Protein AF-G5RVD6-F1 (afdb_monomer)

InterPro domains:
  IPR002938 FAD-binding domain [PF01494] (7-71)
  IPR036188 FAD/NAD(P)-binding domain superfamily [G3DSA:3.50.50.60] (1-79)
  IPR036188 FAD/NAD(P)-binding domain superfamily [SSF51905] (7-72)
  IPR050641 Rifampicin monooxygenase-like [PTHR43004] (6-71)

pLDDT: mean 85.7, std 14.13, range [38.81, 98.0]

Foldseek 3Di:
DDDDDDFPEEQEAPDPVSVLVVLVCVVVVGGYDYDYPDPDDDPDDDDPDDDPVNLVSCVVSVCNVVCVVVDDDDPPPDDDD

Radius of gyration: 16.96 Å; Cα contacts (8 Å, |Δi|>4): 51; chains: 1; bounding box: 44×34×49 Å

Mean predicted aligned error: 7.44 Å

Sequence (81 aa):
MTRYTTTDVLICGAGVTGLTLAIELARHGVSFRLIEKRTTPFIGSRGKGIQPRTQEIFEDLGILNKVVAAGGRALSPITNL

Structure (mmCIF, N/CA/C/O backbone):
data_AF-G5RVD6-F1
#
_entry.id   AF-G5RVD6-F1
#
loop_
_atom_site.group_PDB
_atom_site.id
_atom_site.type_symbol
_atom_site.label_atom_id
_atom_site.label_alt_id
_atom_site.label_comp_id
_atom_site.label_asym_id
_atom_site.label_entity_id
_atom_site.label_seq_id
_atom_site.pdbx_PDB_ins_code
_atom_site.Cartn_x
_atom_site.Cartn_y
_atom_site.Cartn_z
_atom_site.occupancy
_atom_site.B_iso_or_equiv
_atom_site.auth_seq_id
_atom_site.auth_comp_id
_atom_site.auth_asym_id
_atom_site.auth_atom_id
_atom_site.pdbx_PDB_model_num
ATOM 1 N N . MET A 1 1 ? -19.514 19.949 8.861 1.00 52.44 1 MET A N 1
ATOM 2 C CA . MET A 1 1 ? -20.053 18.658 9.341 1.00 52.44 1 MET A CA 1
ATOM 3 C C . MET A 1 1 ? -18.871 17.707 9.495 1.00 52.44 1 MET A C 1
ATOM 5 O O . MET A 1 1 ? -18.293 17.321 8.488 1.00 52.44 1 MET A O 1
ATOM 9 N N . THR A 1 2 ? -18.427 17.430 10.721 1.00 75.94 2 THR A N 1
ATOM 10 C CA . THR A 1 2 ? -17.202 16.648 10.984 1.00 75.94 2 THR A CA 1
ATOM 11 C C . THR A 1 2 ? -17.585 15.193 11.235 1.00 75.94 2 THR A C 1
ATOM 13 O O . THR A 1 2 ? -18.416 14.928 12.100 1.00 75.94 2 THR A O 1
ATOM 16 N N . ARG A 1 3 ? -17.030 14.248 10.468 1.00 81.06 3 ARG A N 1
ATOM 17 C CA . ARG A 1 3 ? -17.201 12.807 10.710 1.00 81.06 3 ARG A CA 1
ATOM 18 C C . ARG A 1 3 ? -15.940 12.253 11.357 1.00 81.06 3 ARG A C 1
ATOM 20 O O . ARG A 1 3 ? -14.851 12.436 10.824 1.00 81.06 3 ARG A O 1
ATOM 27 N N . TYR A 1 4 ? -16.118 11.547 12.465 1.00 81.94 4 TYR A N 1
ATOM 28 C CA . TYR A 1 4 ? -15.062 10.788 13.121 1.00 81.94 4 TYR A CA 1
ATOM 29 C C . TYR A 1 4 ? -15.185 9.325 12.706 1.00 81.94 4 TYR A C 1
ATOM 31 O O . TYR A 1 4 ? -16.281 8.768 12.687 1.00 81.94 4 TYR A O 1
ATOM 39 N N . THR A 1 5 ? -14.065 8.715 12.339 1.00 84.00 5 THR A N 1
ATOM 40 C CA . THR A 1 5 ? -13.983 7.285 12.036 1.00 84.00 5 THR A CA 1
ATOM 41 C C . THR A 1 5 ? -12.806 6.706 12.794 1.00 84.00 5 THR A C 1
ATOM 43 O O . THR A 1 5 ? -11.686 7.180 12.611 1.00 84.00 5 THR A O 1
ATOM 46 N N . THR A 1 6 ? -13.071 5.697 13.618 1.00 90.38 6 THR A N 1
ATOM 47 C CA . THR A 1 6 ? -12.055 4.966 14.382 1.00 90.38 6 THR A CA 1
ATOM 48 C C . THR A 1 6 ? -11.451 3.866 13.514 1.00 90.38 6 THR A C 1
ATOM 50 O O . THR A 1 6 ? -12.173 3.178 12.794 1.00 90.38 6 THR A O 1
ATOM 53 N N . THR A 1 7 ? -10.131 3.720 13.560 1.00 93.94 7 THR A N 1
ATOM 54 C CA . THR A 1 7 ? -9.373 2.660 12.887 1.00 93.94 7 THR A CA 1
ATOM 55 C C . THR A 1 7 ? -8.124 2.373 13.710 1.00 93.94 7 THR A C 1
ATOM 57 O O . THR A 1 7 ? -7.647 3.276 14.399 1.00 93.94 7 THR A O 1
ATOM 60 N N . ASP A 1 8 ? -7.574 1.166 13.607 1.00 95.69 8 ASP A N 1
ATOM 61 C CA . ASP A 1 8 ? -6.341 0.817 14.320 1.00 95.69 8 ASP A CA 1
ATOM 62 C C . ASP A 1 8 ? -5.109 1.412 13.623 1.00 95.69 8 ASP A C 1
ATOM 64 O O . ASP A 1 8 ? -4.166 1.855 14.276 1.00 95.69 8 ASP A O 1
ATOM 68 N N . VAL A 1 9 ? -5.132 1.471 12.283 1.00 97.69 9 VAL A N 1
ATOM 69 C CA . VAL A 1 9 ? -4.010 1.961 11.467 1.00 97.69 9 VAL A CA 1
ATOM 70 C C . VAL A 1 9 ? -4.457 2.999 10.432 1.00 97.69 9 VAL A C 1
ATOM 72 O O . VAL A 1 9 ? -5.395 2.778 9.667 1.00 97.69 9 VAL A O 1
ATOM 75 N N . LEU A 1 10 ? -3.735 4.121 10.343 1.00 97.19 10 LEU A N 1
ATOM 76 C CA . LEU A 1 10 ? -3.853 5.095 9.252 1.00 97.19 10 LEU A CA 1
ATOM 77 C C . LEU A 1 10 ? -2.615 5.025 8.346 1.00 97.19 10 LEU A C 1
ATOM 79 O O . LEU A 1 10 ? -1.502 5.306 8.782 1.00 97.19 10 LEU A O 1
ATOM 83 N N . ILE A 1 11 ? -2.819 4.692 7.072 1.00 98.00 11 ILE A N 1
ATOM 84 C CA . ILE A 1 11 ? -1.785 4.645 6.036 1.00 98.00 11 ILE A CA 1
ATOM 85 C C . ILE A 1 11 ? -1.857 5.925 5.200 1.00 98.00 11 ILE A C 1
ATOM 87 O O . ILE A 1 11 ? -2.856 6.189 4.527 1.00 98.00 11 ILE A O 1
ATOM 91 N N . CYS A 1 12 ? -0.774 6.699 5.203 1.00 97.31 12 CYS A N 1
ATOM 92 C CA . CYS A 1 12 ? -0.651 7.934 4.434 1.00 97.31 12 CYS A CA 1
ATOM 93 C C . CYS A 1 12 ? 0.179 7.705 3.161 1.00 97.31 12 CYS A C 1
ATOM 95 O O . CYS A 1 12 ? 1.408 7.710 3.211 1.00 97.31 12 CYS A O 1
ATOM 97 N N . GLY A 1 13 ? -0.495 7.544 2.021 1.00 95.81 13 GLY A N 1
ATOM 98 C CA . GLY A 1 13 ? 0.099 7.410 0.689 1.00 95.81 13 GLY A CA 1
ATOM 99 C C . GLY A 1 13 ? -0.249 6.087 0.002 1.00 95.81 13 GLY A C 1
ATOM 100 O O . GLY A 1 13 ? 0.073 5.013 0.505 1.00 95.81 13 GLY A O 1
ATOM 101 N N . ALA A 1 14 ? -0.830 6.157 -1.198 1.00 94.56 14 ALA A N 1
ATOM 102 C CA . ALA A 1 14 ? -1.177 5.004 -2.041 1.00 94.56 14 ALA A CA 1
ATOM 103 C C . ALA A 1 14 ? -0.048 4.628 -3.019 1.00 94.56 14 ALA A C 1
ATOM 105 O O . ALA A 1 14 ? -0.288 4.270 -4.173 1.00 94.56 14 ALA A O 1
ATOM 106 N N . GLY A 1 15 ? 1.204 4.748 -2.575 1.00 91.69 15 GLY A N 1
ATOM 107 C CA . GLY A 1 15 ? 2.360 4.235 -3.309 1.00 91.69 15 GLY A CA 1
ATOM 108 C C . GLY A 1 15 ? 2.531 2.726 -3.127 1.00 91.69 15 GLY A C 1
ATOM 109 O O . GLY A 1 15 ? 1.769 2.089 -2.403 1.00 91.69 15 GLY A O 1
ATOM 110 N N . VAL A 1 16 ? 3.586 2.164 -3.725 1.00 89.94 16 VAL A N 1
ATOM 111 C CA . VAL A 1 16 ? 3.903 0.726 -3.609 1.00 89.94 16 VAL A CA 1
ATOM 112 C C . VAL A 1 16 ? 3.969 0.269 -2.151 1.00 89.94 16 VAL A C 1
ATOM 114 O O . VAL A 1 16 ? 3.313 -0.696 -1.790 1.00 89.94 16 VAL A O 1
ATOM 117 N N . THR A 1 17 ? 4.650 1.017 -1.280 1.00 92.38 17 THR A N 1
ATOM 118 C CA . THR A 1 17 ? 4.773 0.673 0.143 1.00 92.38 17 THR A CA 1
ATOM 119 C C . THR A 1 17 ? 3.426 0.680 0.866 1.00 92.38 17 THR A C 1
ATOM 121 O O . THR A 1 17 ? 3.118 -0.254 1.600 1.00 92.38 17 THR A O 1
ATOM 124 N N . GLY A 1 18 ? 2.607 1.716 0.651 1.00 95.94 18 GLY A N 1
ATOM 125 C CA . GLY A 1 18 ? 1.321 1.856 1.336 1.00 95.94 18 GLY A CA 1
ATOM 126 C C . GLY A 1 18 ? 0.289 0.832 0.873 1.00 95.94 18 GLY A C 1
ATOM 127 O O . GLY A 1 18 ? -0.433 0.280 1.698 1.00 95.94 18 GLY A O 1
ATOM 128 N N . LEU A 1 19 ? 0.259 0.522 -0.427 1.00 93.56 19 LEU A N 1
ATOM 129 C CA . LEU A 1 19 ? -0.613 -0.518 -0.971 1.00 93.56 19 LEU A CA 1
ATOM 130 C C . LEU A 1 19 ? -0.182 -1.916 -0.522 1.00 93.56 19 LEU A C 1
ATOM 132 O O . LEU A 1 19 ? -1.041 -2.714 -0.161 1.00 93.56 19 LEU A O 1
ATOM 136 N N . THR A 1 20 ? 1.122 -2.203 -0.477 1.00 93.50 20 THR A N 1
ATOM 137 C CA . THR A 1 20 ? 1.624 -3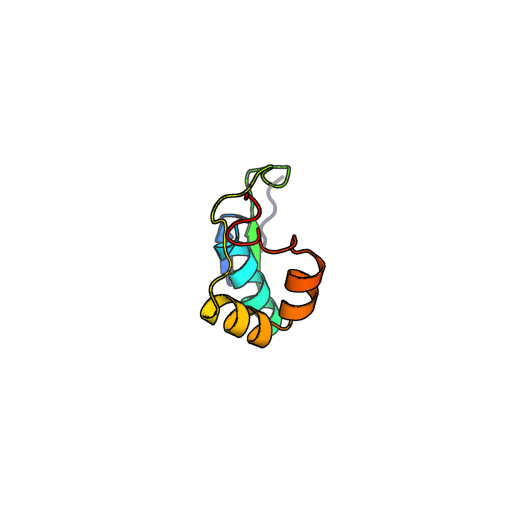.472 0.069 1.00 93.50 20 THR A CA 1
ATOM 138 C C . THR A 1 20 ? 1.221 -3.640 1.534 1.00 93.50 20 THR A C 1
ATOM 140 O O . THR A 1 20 ? 0.682 -4.682 1.896 1.00 93.50 20 THR 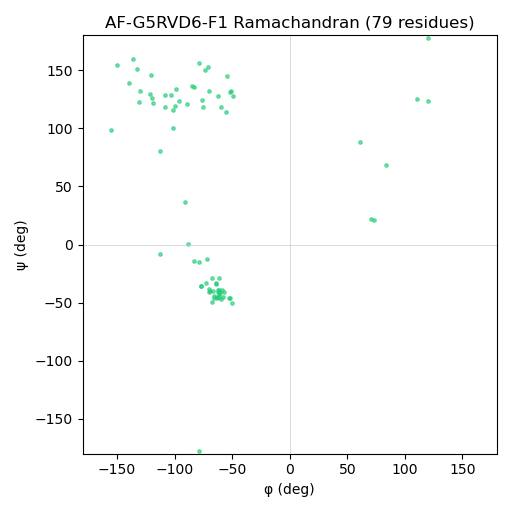A O 1
ATOM 143 N N . LEU A 1 21 ? 1.397 -2.604 2.363 1.00 95.94 21 LEU A N 1
ATOM 144 C CA . LEU A 1 21 ? 0.963 -2.639 3.763 1.00 95.94 21 LEU A CA 1
ATOM 145 C C . LEU A 1 21 ? -0.556 -2.830 3.888 1.00 95.94 21 LEU A C 1
ATOM 147 O O . LEU A 1 21 ? -1.007 -3.622 4.708 1.00 95.94 21 LEU A O 1
ATOM 151 N N . ALA A 1 22 ? -1.348 -2.136 3.070 1.00 96.56 22 ALA A N 1
ATOM 152 C CA . ALA A 1 22 ? -2.801 -2.277 3.069 1.00 96.56 22 ALA A CA 1
ATOM 153 C C . ALA A 1 22 ? -3.247 -3.710 2.732 1.00 96.56 22 ALA A C 1
ATOM 155 O O . ALA A 1 22 ? -4.149 -4.237 3.379 1.00 96.56 22 ALA A O 1
ATOM 156 N N . ILE A 1 23 ? -2.607 -4.352 1.747 1.00 94.12 23 ILE A N 1
ATOM 157 C CA . ILE A 1 23 ? -2.879 -5.755 1.399 1.00 94.12 23 ILE A CA 1
ATOM 158 C C . ILE A 1 23 ? -2.558 -6.664 2.586 1.00 94.12 23 ILE A C 1
ATOM 160 O O . ILE A 1 23 ? -3.366 -7.526 2.923 1.00 94.12 23 ILE A O 1
ATOM 164 N N . GLU A 1 24 ? -1.418 -6.456 3.242 1.00 94.38 24 GLU A N 1
ATOM 165 C CA . GLU A 1 24 ? -1.005 -7.294 4.366 1.00 94.38 24 GLU A CA 1
ATOM 166 C C . GLU A 1 24 ? -1.944 -7.153 5.572 1.00 94.38 24 GLU A C 1
ATOM 168 O O . GLU A 1 24 ? -2.435 -8.146 6.107 1.00 94.38 24 GLU A O 1
ATOM 173 N N . LEU A 1 25 ? -2.305 -5.922 5.945 1.00 95.94 25 LEU A N 1
ATOM 174 C CA . LEU A 1 25 ? -3.2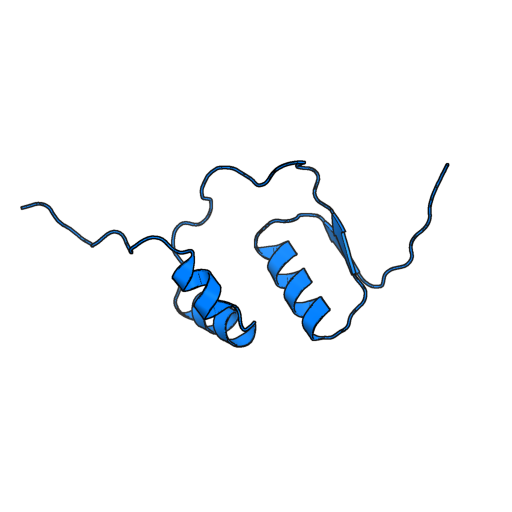74 -5.681 7.017 1.00 95.94 25 LEU A CA 1
ATOM 175 C C . LEU A 1 25 ? -4.650 -6.276 6.691 1.00 95.94 25 LEU A C 1
ATOM 177 O O . LEU A 1 25 ? -5.282 -6.859 7.571 1.00 95.94 25 LEU A O 1
ATOM 181 N N . ALA A 1 26 ? -5.094 -6.190 5.432 1.00 94.69 26 ALA A N 1
ATOM 182 C CA . ALA A 1 26 ? -6.350 -6.797 4.995 1.00 94.69 26 ALA A CA 1
ATOM 183 C C . ALA A 1 26 ? -6.331 -8.327 5.138 1.00 94.69 26 ALA A C 1
ATOM 185 O O . ALA A 1 26 ? -7.314 -8.910 5.594 1.00 94.69 26 ALA A O 1
ATOM 186 N N . ARG A 1 27 ? -5.212 -8.978 4.794 1.00 92.81 27 ARG A N 1
ATOM 187 C CA . ARG A 1 27 ? -5.028 -10.434 4.936 1.00 92.81 27 ARG A CA 1
ATOM 188 C C . ARG A 1 27 ? -5.065 -10.888 6.394 1.00 92.81 27 ARG A C 1
ATOM 190 O O . ARG A 1 27 ? -5.581 -11.964 6.678 1.00 92.81 27 ARG A O 1
ATOM 197 N N . HIS A 1 28 ? -4.568 -10.057 7.307 1.00 94.50 28 HIS A N 1
ATOM 198 C CA . HIS A 1 28 ? -4.594 -10.314 8.747 1.00 94.50 28 HIS A CA 1
ATOM 199 C C . HIS A 1 28 ? -5.869 -9.822 9.455 1.00 94.50 28 HIS A C 1
ATOM 201 O O . HIS A 1 28 ? -5.989 -9.987 10.666 1.00 94.50 28 HIS A O 1
ATOM 207 N N . GLY A 1 29 ? -6.829 -9.234 8.730 1.00 95.44 29 GLY A N 1
ATOM 208 C CA . GLY A 1 29 ? -8.093 -8.754 9.298 1.00 95.44 29 GLY A CA 1
ATOM 209 C C . GLY A 1 29 ? -7.963 -7.518 10.196 1.00 95.44 29 GLY A C 1
ATOM 210 O O . GLY A 1 29 ? -8.834 -7.277 11.029 1.00 95.44 29 GLY A O 1
ATOM 211 N N . VAL A 1 30 ? -6.892 -6.733 10.048 1.00 96.88 30 VAL A N 1
ATOM 212 C CA . VAL A 1 30 ? -6.657 -5.516 10.840 1.00 96.88 30 VAL A CA 1
ATOM 213 C C . VAL A 1 30 ? -7.412 -4.333 10.230 1.00 96.88 30 VAL A C 1
ATOM 215 O O . VAL A 1 30 ? -7.376 -4.128 9.017 1.00 96.88 30 VAL A O 1
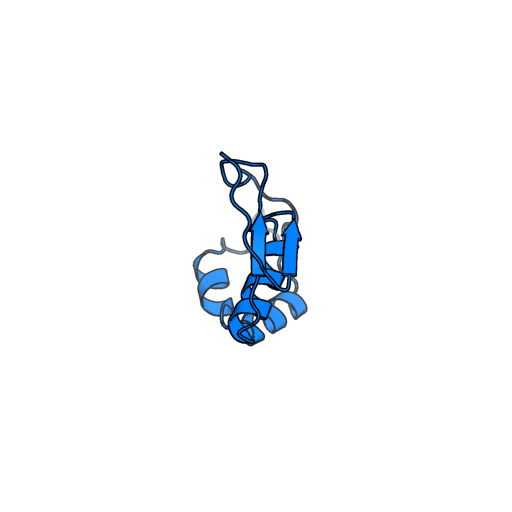ATOM 218 N N . SER A 1 31 ? -8.078 -3.522 11.060 1.00 96.94 31 SER A N 1
ATOM 219 C CA . SER A 1 31 ? -8.826 -2.348 10.597 1.00 96.94 31 SER A CA 1
ATOM 220 C C . SER A 1 31 ? -7.889 -1.198 10.227 1.00 96.94 31 SER A C 1
ATOM 222 O O . SER A 1 31 ? -7.178 -0.649 11.076 1.00 96.94 31 SER A O 1
ATOM 224 N N . PHE A 1 32 ? -7.914 -0.777 8.961 1.00 97.38 32 PHE A N 1
ATOM 225 C CA . PHE A 1 32 ? -7.096 0.338 8.494 1.00 97.38 32 PHE A CA 1
ATOM 226 C C . PHE A 1 32 ? -7.849 1.315 7.590 1.00 97.38 32 PHE A C 1
ATOM 228 O O . PHE A 1 32 ? -8.851 1.002 6.942 1.00 97.38 32 PHE A O 1
ATOM 235 N N . ARG A 1 33 ? -7.297 2.525 7.496 1.00 96.81 33 ARG A N 1
ATOM 236 C CA . ARG A 1 33 ? -7.671 3.537 6.506 1.00 96.81 33 ARG A CA 1
ATOM 237 C C . ARG A 1 33 ? -6.454 3.914 5.683 1.00 96.81 33 ARG A C 1
ATOM 239 O O . ARG A 1 33 ? -5.425 4.262 6.242 1.00 96.81 33 ARG A O 1
ATOM 246 N N . LEU A 1 34 ? -6.588 3.888 4.361 1.00 96.56 34 LEU A N 1
ATOM 247 C CA . LEU A 1 34 ? -5.565 4.363 3.432 1.00 96.56 34 LEU A CA 1
ATOM 248 C C . LEU A 1 34 ? -6.026 5.670 2.787 1.00 96.56 34 LEU A C 1
ATOM 250 O O . LEU A 1 34 ? -7.146 5.756 2.281 1.00 96.56 34 LEU A O 1
ATOM 254 N N . ILE A 1 35 ? -5.170 6.688 2.834 1.00 96.31 35 ILE A N 1
ATOM 255 C CA . ILE A 1 35 ? -5.421 7.999 2.233 1.00 96.31 35 ILE A CA 1
ATOM 256 C C . ILE A 1 35 ? -4.347 8.323 1.199 1.00 96.31 35 ILE A C 1
ATOM 258 O O . ILE A 1 35 ? -3.177 7.989 1.370 1.00 96.31 35 ILE A O 1
ATOM 262 N N . GLU A 1 36 ? -4.739 9.015 0.137 1.00 96.06 36 GLU A N 1
ATOM 263 C CA . GLU A 1 36 ? -3.837 9.521 -0.892 1.00 96.06 36 GLU A CA 1
ATOM 264 C C . GLU A 1 36 ? -4.280 10.923 -1.292 1.00 96.06 36 GLU A C 1
ATOM 266 O O . GLU A 1 36 ? -5.472 11.210 -1.395 1.00 96.06 36 GLU A O 1
ATOM 271 N N . LYS A 1 37 ? -3.306 11.812 -1.489 1.00 95.69 37 LYS A N 1
ATOM 272 C CA . LYS A 1 37 ? -3.556 13.197 -1.886 1.00 95.69 37 LYS A CA 1
ATOM 273 C C . LYS A 1 37 ? -3.894 13.295 -3.373 1.00 95.69 37 LYS A C 1
ATOM 275 O O . LYS A 1 37 ? -4.669 14.160 -3.773 1.00 95.69 37 LYS A O 1
ATOM 280 N N . ARG A 1 38 ? -3.267 12.462 -4.206 1.00 92.81 38 ARG A N 1
ATOM 281 C CA . ARG A 1 38 ? -3.530 12.409 -5.644 1.00 92.81 38 ARG A CA 1
ATOM 282 C C . ARG A 1 38 ? -4.913 11.821 -5.898 1.00 92.81 38 ARG A C 1
ATOM 284 O O . ARG A 1 38 ? -5.257 10.758 -5.401 1.00 92.81 38 ARG A O 1
ATOM 291 N N . THR A 1 39 ? -5.676 12.495 -6.744 1.00 93.31 39 THR A N 1
ATOM 292 C CA . THR A 1 39 ? -6.994 12.027 -7.193 1.00 93.31 39 THR A CA 1
ATOM 293 C C . T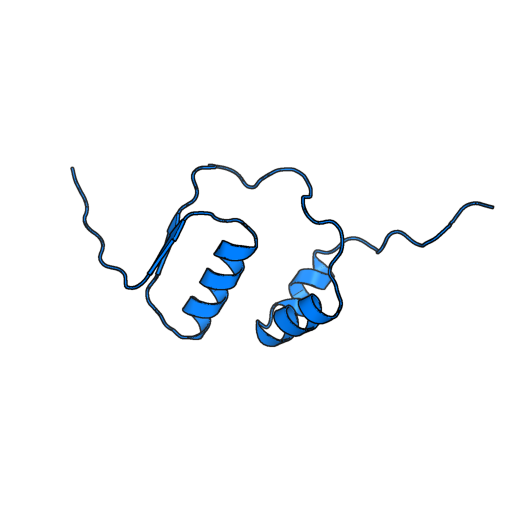HR A 1 39 ? -6.900 10.966 -8.286 1.00 93.31 39 THR A C 1
ATOM 295 O O . THR A 1 39 ? -7.881 10.291 -8.577 1.00 93.31 39 THR A O 1
ATOM 298 N N . THR A 1 40 ? -5.725 10.820 -8.900 1.00 91.19 40 THR A N 1
ATOM 299 C CA . THR A 1 40 ? -5.455 9.869 -9.977 1.00 91.19 40 THR A CA 1
ATOM 300 C C . THR A 1 40 ? -4.153 9.112 -9.712 1.00 91.19 40 THR A C 1
ATOM 302 O O . THR A 1 40 ? -3.240 9.656 -9.074 1.00 91.19 40 THR A O 1
ATOM 305 N N . PRO A 1 41 ? -4.032 7.863 -10.199 1.00 85.38 41 PRO A N 1
ATOM 306 C CA . PRO A 1 41 ? -2.771 7.138 -10.156 1.00 85.38 41 PRO A CA 1
ATOM 307 C C . PRO A 1 41 ? -1.645 7.936 -10.820 1.00 85.38 41 PRO A C 1
ATOM 309 O O . PRO A 1 41 ? -1.852 8.642 -11.807 1.00 85.38 41 PRO A O 1
ATOM 312 N N . PHE A 1 42 ? -0.430 7.817 -10.287 1.00 84.00 42 PHE A N 1
ATOM 313 C CA . PHE A 1 42 ? 0.737 8.418 -10.924 1.00 84.00 42 PHE A CA 1
ATOM 314 C C . PHE A 1 42 ? 0.965 7.802 -12.312 1.00 84.00 42 PHE A C 1
ATOM 316 O O . PHE A 1 42 ? 1.074 6.585 -12.442 1.00 84.00 42 PHE A O 1
ATOM 323 N N . ILE A 1 43 ? 1.078 8.655 -13.331 1.00 81.62 43 ILE A N 1
ATOM 324 C CA . ILE A 1 43 ? 1.389 8.246 -14.702 1.00 81.62 43 ILE A CA 1
ATOM 325 C C . ILE A 1 43 ? 2.912 8.227 -14.871 1.00 81.62 43 ILE A C 1
ATOM 327 O O . ILE A 1 43 ? 3.582 9.242 -14.677 1.00 81.62 43 ILE A O 1
ATOM 331 N N . GLY A 1 44 ? 3.453 7.065 -15.230 1.00 78.00 44 GLY A N 1
ATOM 332 C CA . GLY A 1 44 ? 4.888 6.823 -15.382 1.00 78.00 44 GLY A CA 1
ATOM 333 C C . GLY A 1 44 ? 5.392 5.717 -14.455 1.00 78.00 44 GLY A C 1
ATOM 334 O O . GLY A 1 44 ? 4.648 5.162 -13.654 1.00 78.00 44 GLY A O 1
ATOM 335 N N . SER A 1 45 ? 6.680 5.388 -14.554 1.00 75.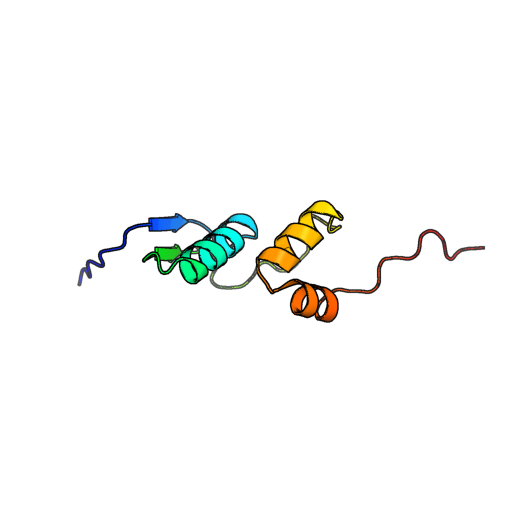25 45 SER A N 1
ATOM 336 C CA . SER A 1 45 ? 7.306 4.336 -13.747 1.00 75.25 45 SER A CA 1
ATOM 337 C C . SER A 1 45 ? 8.436 4.911 -12.899 1.00 75.25 45 SER A C 1
ATOM 339 O O . SER A 1 45 ? 9.344 5.559 -13.418 1.00 75.25 45 SER A O 1
ATOM 341 N N . ARG A 1 46 ? 8.369 4.664 -11.589 1.00 69.50 46 ARG A N 1
ATOM 342 C CA . ARG A 1 46 ? 9.445 4.901 -10.620 1.00 69.50 46 ARG A CA 1
ATOM 343 C C . ARG A 1 46 ? 9.790 3.539 -10.019 1.00 69.50 46 ARG A C 1
ATOM 345 O O . ARG A 1 46 ? 8.894 2.885 -9.501 1.00 69.50 46 ARG A O 1
ATOM 352 N N . GLY A 1 47 ? 11.045 3.106 -10.134 1.00 71.31 47 GLY A N 1
ATOM 353 C CA . GLY A 1 47 ? 11.449 1.737 -9.784 1.00 71.31 47 GLY A CA 1
ATOM 354 C C . GLY A 1 47 ? 11.187 0.748 -10.922 1.00 71.31 47 GLY A C 1
ATOM 355 O O . GLY A 1 47 ? 10.305 -0.100 -10.833 1.00 71.31 47 GLY A O 1
ATOM 356 N N . LYS A 1 48 ? 11.932 0.883 -12.026 1.00 70.00 48 LYS A N 1
ATOM 357 C CA . LYS A 1 48 ? 11.898 -0.099 -13.117 1.00 70.00 48 LYS A CA 1
ATOM 358 C C . LYS A 1 48 ? 12.694 -1.335 -12.694 1.00 70.00 48 LYS A C 1
ATOM 360 O O . LYS A 1 48 ? 13.872 -1.214 -12.378 1.00 70.00 48 LYS A O 1
ATOM 365 N N . GLY A 1 49 ? 12.046 -2.496 -12.733 1.00 79.56 49 GLY A N 1
ATOM 366 C CA . GLY A 1 49 ? 12.644 -3.792 -12.409 1.00 79.56 49 GLY A CA 1
ATOM 367 C C . GLY A 1 49 ? 12.098 -4.377 -11.109 1.00 79.56 49 GLY A C 1
ATOM 368 O O . GLY A 1 49 ? 12.137 -3.736 -10.063 1.00 79.56 49 GLY A O 1
ATOM 369 N N . ILE A 1 50 ? 11.595 -5.608 -11.189 1.00 87.19 50 ILE A N 1
ATOM 370 C CA . ILE A 1 50 ? 11.181 -6.398 -10.028 1.00 87.19 50 ILE A CA 1
ATOM 371 C C . ILE A 1 50 ? 12.292 -7.408 -9.746 1.00 87.19 50 ILE A C 1
ATOM 373 O O . ILE A 1 50 ? 12.577 -8.265 -10.582 1.00 87.19 50 ILE A O 1
ATOM 377 N N . GLN A 1 51 ? 12.930 -7.291 -8.582 1.00 89.56 51 GLN A N 1
ATOM 378 C CA . GLN A 1 51 ? 13.971 -8.223 -8.145 1.00 89.56 51 GLN A CA 1
ATOM 379 C C . GLN A 1 51 ? 13.360 -9.586 -7.779 1.00 89.56 51 GLN A C 1
ATOM 381 O O . GLN A 1 51 ? 12.210 -9.614 -7.336 1.00 89.56 51 GLN A O 1
ATOM 386 N N . PRO A 1 52 ? 14.106 -10.703 -7.882 1.00 91.38 52 PRO A N 1
ATOM 387 C CA . PRO A 1 52 ? 13.607 -12.032 -7.511 1.00 91.38 52 PRO A CA 1
ATOM 388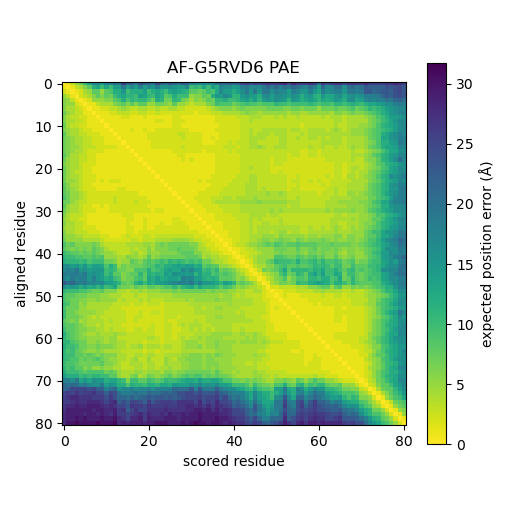 C C . PRO A 1 52 ? 12.994 -12.082 -6.104 1.00 91.38 52 PRO A C 1
ATOM 390 O O . PRO A 1 52 ? 11.852 -12.500 -5.948 1.00 91.38 52 PRO A O 1
ATOM 393 N N . ARG A 1 53 ? 13.666 -11.495 -5.102 1.00 94.19 53 ARG A N 1
ATOM 394 C CA . ARG A 1 53 ? 13.146 -11.440 -3.724 1.00 94.19 53 ARG A CA 1
ATOM 395 C C . ARG A 1 53 ? 11.824 -10.672 -3.596 1.00 94.19 53 ARG A C 1
ATOM 397 O O . ARG A 1 53 ? 11.024 -10.955 -2.715 1.00 94.19 53 ARG A O 1
ATOM 404 N N . THR A 1 54 ? 11.570 -9.696 -4.468 1.00 91.75 54 THR A N 1
ATOM 405 C CA . THR A 1 54 ? 10.271 -9.007 -4.518 1.00 91.75 54 THR A CA 1
ATOM 406 C C . THR A 1 54 ? 9.186 -9.901 -5.122 1.00 91.75 54 THR A C 1
ATOM 408 O O . THR A 1 54 ? 8.037 -9.810 -4.703 1.00 91.75 54 THR A O 1
ATOM 411 N N . GLN A 1 55 ? 9.532 -10.778 -6.070 1.00 92.19 55 GLN A N 1
ATOM 412 C CA . GLN A 1 55 ? 8.587 -11.750 -6.632 1.00 92.19 55 GLN A CA 1
ATOM 413 C C . GLN A 1 55 ? 8.166 -12.788 -5.590 1.00 92.19 55 GLN A C 1
ATOM 415 O O . GLN A 1 55 ? 6.980 -13.077 -5.503 1.00 92.19 55 GLN A O 1
ATOM 420 N N . GLU A 1 56 ? 9.096 -13.252 -4.751 1.00 94.19 56 GLU A N 1
ATOM 421 C CA . GLU A 1 56 ? 8.792 -14.129 -3.608 1.00 94.19 56 GLU A CA 1
ATOM 422 C C . GLU A 1 56 ? 7.779 -13.466 -2.656 1.00 94.19 56 GLU A C 1
ATOM 424 O O . GLU A 1 56 ? 6.766 -14.057 -2.306 1.00 94.19 56 GLU A O 1
ATOM 429 N N . ILE A 1 57 ? 7.966 -12.180 -2.331 1.00 92.50 57 ILE A N 1
ATOM 430 C CA . ILE A 1 57 ? 6.992 -11.432 -1.516 1.00 92.50 57 ILE A CA 1
ATOM 431 C C . ILE A 1 57 ? 5.630 -11.335 -2.224 1.00 92.50 57 ILE A C 1
ATOM 433 O O . ILE A 1 57 ? 4.583 -11.435 -1.590 1.00 92.50 57 ILE A O 1
ATOM 437 N N . PHE A 1 58 ? 5.598 -11.138 -3.544 1.00 92.12 58 PHE A N 1
ATOM 438 C CA . PHE A 1 58 ? 4.336 -11.129 -4.292 1.00 92.12 58 PHE A CA 1
ATOM 439 C C . PHE A 1 58 ? 3.654 -12.497 -4.334 1.00 92.12 58 PHE A C 1
ATOM 441 O O . PHE A 1 58 ? 2.424 -12.550 -4.439 1.00 92.12 58 PHE A O 1
ATOM 448 N N . GLU A 1 59 ? 4.423 -13.580 -4.273 1.00 94.00 59 GLU A N 1
ATOM 449 C CA . GLU A 1 59 ? 3.910 -14.939 -4.146 1.00 94.00 59 GLU A CA 1
ATOM 450 C C . GLU A 1 59 ? 3.256 -15.136 -2.779 1.00 94.00 59 GLU A C 1
ATOM 452 O O . GLU A 1 59 ? 2.080 -15.499 -2.731 1.00 94.00 59 GLU A O 1
ATOM 457 N N . ASP A 1 60 ? 3.938 -14.750 -1.696 1.00 93.00 60 ASP A N 1
ATOM 458 C CA . ASP A 1 60 ? 3.403 -14.791 -0.327 1.00 93.00 60 ASP A CA 1
ATOM 459 C C . ASP A 1 60 ? 2.103 -13.975 -0.196 1.00 93.00 60 ASP A C 1
ATOM 461 O O . ASP A 1 60 ? 1.112 -14.410 0.405 1.00 93.00 60 ASP A O 1
ATOM 465 N N . LEU A 1 61 ? 2.065 -12.800 -0.835 1.00 91.50 61 LEU A N 1
ATOM 466 C CA . LEU A 1 61 ? 0.885 -11.933 -0.897 1.00 91.50 61 LEU A CA 1
ATOM 467 C C . LEU A 1 61 ? -0.236 -12.489 -1.795 1.00 91.50 61 LEU A C 1
ATOM 469 O O . LEU A 1 61 ? -1.362 -11.986 -1.746 1.00 91.50 61 LEU A O 1
ATOM 473 N N . GLY A 1 62 ? 0.030 -13.521 -2.600 1.00 91.12 62 GLY A N 1
ATOM 474 C CA . GLY A 1 62 ? -0.930 -14.141 -3.518 1.00 91.12 62 GLY A CA 1
ATOM 475 C C . GLY A 1 62 ? -1.244 -13.301 -4.761 1.00 91.12 62 GLY A C 1
ATOM 476 O O . GLY A 1 62 ? -2.297 -13.471 -5.381 1.00 91.12 62 GLY A O 1
ATOM 477 N N . ILE A 1 63 ? -0.363 -12.365 -5.126 1.00 90.81 63 ILE A N 1
ATOM 478 C CA . ILE A 1 63 ? -0.565 -11.436 -6.249 1.00 90.81 63 ILE A CA 1
ATOM 479 C C . ILE A 1 63 ? 0.398 -11.662 -7.415 1.00 90.81 63 ILE A C 1
ATOM 481 O O . ILE A 1 63 ? 0.190 -11.055 -8.466 1.00 90.81 63 ILE A O 1
ATOM 485 N N . LEU A 1 64 ? 1.406 -12.531 -7.273 1.00 91.88 64 LEU A N 1
ATOM 486 C CA . LEU A 1 64 ? 2.456 -12.722 -8.278 1.00 91.88 64 LEU A CA 1
ATOM 487 C C . LEU A 1 64 ? 1.893 -12.951 -9.686 1.00 91.88 64 LEU A C 1
ATOM 489 O O . LEU A 1 64 ? 2.237 -12.214 -10.605 1.00 91.88 64 LEU A O 1
ATOM 493 N N . ASN A 1 65 ? 0.949 -13.883 -9.845 1.00 91.62 65 ASN A N 1
ATOM 494 C CA . ASN A 1 65 ? 0.341 -14.179 -11.148 1.00 91.62 65 ASN A CA 1
ATOM 495 C C . ASN A 1 65 ? -0.337 -12.954 -11.783 1.00 91.62 65 ASN A C 1
ATOM 497 O O . ASN A 1 65 ? -0.228 -12.735 -12.988 1.00 91.62 65 ASN A O 1
ATOM 501 N N . LYS A 1 66 ? -1.008 -12.122 -10.975 1.00 90.69 66 LYS A N 1
ATOM 502 C CA . LYS A 1 66 ? -1.658 -10.890 -11.450 1.00 90.69 66 LYS A CA 1
ATOM 503 C C . LYS A 1 66 ? -0.626 -9.840 -11.856 1.00 90.69 66 LYS A C 1
ATOM 505 O O . LYS A 1 66 ? -0.802 -9.174 -12.870 1.00 90.69 66 LYS A O 1
ATOM 510 N N . VAL A 1 67 ? 0.450 -9.709 -11.079 1.00 89.00 67 VAL A N 1
ATOM 511 C CA . VAL A 1 67 ? 1.551 -8.778 -11.359 1.00 89.00 67 VAL A CA 1
ATOM 512 C C . VAL A 1 67 ? 2.291 -9.177 -12.635 1.00 89.00 67 VAL A C 1
ATOM 514 O O . VAL A 1 67 ? 2.547 -8.318 -13.473 1.00 89.00 67 VAL A O 1
ATOM 517 N N . VAL A 1 68 ? 2.581 -10.468 -12.821 1.00 88.81 68 VAL A N 1
ATOM 518 C CA . VAL A 1 68 ? 3.218 -10.997 -14.037 1.00 88.81 68 VAL A CA 1
ATOM 519 C C . VAL A 1 68 ? 2.324 -10.781 -15.257 1.00 88.81 68 VAL A C 1
ATOM 521 O O . VAL A 1 68 ? 2.809 -10.297 -16.275 1.00 88.81 68 VAL A O 1
ATOM 524 N N . ALA A 1 69 ? 1.021 -11.060 -15.150 1.00 90.00 69 ALA A N 1
ATOM 525 C CA . ALA A 1 69 ? 0.071 -10.848 -16.244 1.00 90.00 69 ALA A CA 1
ATOM 526 C C . ALA A 1 69 ? -0.084 -9.367 -16.639 1.00 90.00 69 ALA A C 1
ATOM 528 O O . ALA A 1 69 ? -0.306 -9.064 -17.809 1.00 90.00 69 ALA A O 1
ATOM 529 N N . ALA A 1 70 ? 0.038 -8.445 -15.679 1.00 87.25 70 ALA A N 1
ATOM 530 C CA . ALA A 1 70 ? 0.010 -7.003 -15.927 1.00 87.25 70 ALA A CA 1
ATOM 531 C C . ALA A 1 70 ? 1.372 -6.429 -16.376 1.00 87.25 70 ALA A C 1
ATOM 533 O O . ALA A 1 70 ? 1.444 -5.282 -16.823 1.00 87.25 70 ALA A O 1
ATOM 534 N N . GLY A 1 71 ? 2.456 -7.192 -16.216 1.00 81.69 71 GLY A N 1
ATOM 535 C CA . GLY A 1 71 ? 3.816 -6.779 -16.535 1.00 81.69 71 GLY A CA 1
ATOM 536 C C . GLY A 1 71 ? 4.096 -6.740 -18.039 1.00 81.69 71 GLY A C 1
ATOM 537 O O . GLY A 1 71 ? 3.545 -7.503 -18.827 1.00 81.69 71 GLY A O 1
ATOM 538 N N . GLY A 1 72 ? 5.000 -5.848 -18.448 1.00 73.44 72 GLY A N 1
ATOM 539 C CA . GLY A 1 72 ? 5.544 -5.845 -19.806 1.00 73.44 72 GLY A CA 1
ATOM 540 C C . GLY A 1 72 ? 6.625 -6.914 -19.983 1.00 73.44 72 GLY A C 1
ATOM 541 O O . GLY A 1 72 ? 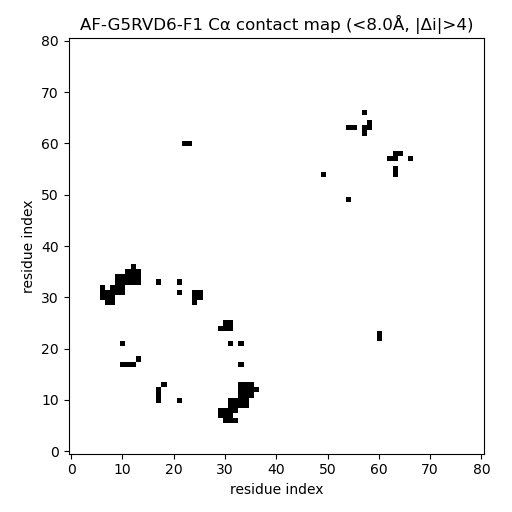7.287 -7.300 -19.018 1.00 73.44 72 GLY A O 1
ATOM 542 N N . ARG A 1 73 ? 6.849 -7.359 -21.228 1.00 64.50 73 ARG A N 1
ATOM 543 C CA . ARG A 1 73 ? 7.999 -8.211 -21.575 1.00 64.50 73 ARG A CA 1
ATOM 544 C C . ARG A 1 73 ? 9.276 -7.549 -21.055 1.00 64.50 73 ARG A C 1
ATOM 546 O O . ARG A 1 73 ? 9.483 -6.358 -21.294 1.00 64.50 73 ARG A O 1
ATOM 553 N N . ALA A 1 74 ? 10.116 -8.314 -20.355 1.00 61.62 74 ALA A N 1
ATOM 554 C CA . ALA A 1 74 ? 11.456 -7.862 -20.007 1.00 61.62 74 ALA A CA 1
ATOM 555 C C . ALA A 1 74 ? 12.118 -7.333 -21.284 1.00 61.62 74 ALA A C 1
ATOM 557 O O . ALA A 1 74 ? 12.093 -8.013 -22.314 1.00 61.62 74 ALA A O 1
ATOM 558 N N . LEU A 1 75 ? 12.648 -6.108 -21.239 1.00 58.12 75 LEU A N 1
ATOM 559 C CA . LEU A 1 75 ? 13.493 -5.617 -22.319 1.00 58.12 75 LEU A CA 1
ATOM 560 C C . LEU A 1 75 ? 14.613 -6.647 -22.472 1.00 58.12 75 LEU A C 1
ATOM 562 O O . LEU A 1 75 ? 15.375 -6.862 -21.529 1.00 58.12 75 LEU A O 1
ATOM 566 N N . SER A 1 76 ? 14.647 -7.337 -23.614 1.00 50.12 76 SER A N 1
ATOM 567 C CA . SER A 1 76 ? 15.731 -8.261 -23.934 1.00 50.12 76 SER A CA 1
ATOM 568 C C . SER A 1 76 ? 17.047 -7.515 -23.730 1.00 50.12 76 SER A C 1
ATOM 570 O O . SER A 1 76 ? 17.173 -6.396 -24.244 1.00 50.12 76 SER A O 1
ATOM 572 N N . PRO A 1 77 ? 18.045 -8.086 -23.036 1.00 52.72 77 PRO A N 1
ATOM 573 C CA . PRO A 1 77 ? 19.397 -7.605 -23.214 1.00 52.72 77 PRO A CA 1
ATOM 574 C C . PRO A 1 77 ? 19.707 -7.804 -24.703 1.00 52.72 77 PRO A C 1
ATOM 576 O O . PRO A 1 77 ? 19.644 -8.921 -25.202 1.00 52.72 77 PRO A O 1
ATOM 579 N N . ILE A 1 78 ? 19.968 -6.702 -25.406 1.00 57.91 78 ILE A N 1
ATOM 580 C CA . ILE A 1 78 ? 20.625 -6.661 -26.716 1.00 57.91 78 ILE A CA 1
ATOM 581 C C . ILE A 1 78 ? 19.880 -7.410 -27.844 1.00 57.91 78 ILE A C 1
ATOM 583 O O . ILE A 1 78 ? 20.164 -8.556 -28.169 1.00 57.91 78 ILE A O 1
ATOM 587 N N . THR A 1 79 ? 18.970 -6.716 -28.528 1.00 50.19 79 THR A N 1
ATOM 588 C CA . THR A 1 79 ? 18.677 -6.983 -29.950 1.00 50.19 79 THR A CA 1
ATOM 589 C C . THR A 1 79 ? 19.150 -5.774 -30.745 1.00 50.19 79 THR A C 1
ATOM 591 O O . THR A 1 79 ? 18.383 -4.864 -31.027 1.00 50.19 79 THR A O 1
ATOM 594 N N . ASN A 1 80 ? 20.454 -5.731 -31.000 1.00 38.81 80 ASN A N 1
ATOM 595 C CA . ASN A 1 80 ? 21.046 -5.040 -32.141 1.00 38.81 80 ASN A CA 1
ATOM 596 C C . ASN A 1 80 ? 22.397 -5.713 -32.418 1.00 38.81 80 ASN A C 1
ATOM 598 O O . ASN A 1 80 ? 23.376 -5.472 -31.709 1.00 38.81 80 ASN A O 1
ATOM 602 N N . LEU A 1 81 ? 22.387 -6.613 -33.408 1.00 45.59 81 LEU A N 1
ATOM 603 C CA . LEU A 1 81 ? 23.427 -6.566 -34.434 1.00 45.59 81 LEU A CA 1
ATOM 604 C C . LEU A 1 81 ? 23.385 -5.187 -35.108 1.00 45.59 81 LEU A C 1
ATOM 606 O O . LEU A 1 81 ? 22.265 -4.633 -35.210 1.00 45.59 81 LEU A O 1
#

Organism: NCBI:txid913084

Solvent-accessible surface area (backbone atoms only — not comparable to full-atom values): 5500 Å² total; per-residue (Å²): 138,90,83,87,80,91,62,84,40,80,41,85,37,76,48,74,69,40,47,52,50,51,52,53,35,56,76,71,70,51,56,66,44,81,44,58,89,66,92,60,81,81,88,79,85,83,79,87,76,82,53,72,72,57,48,54,53,27,46,78,73,72,41,36,72,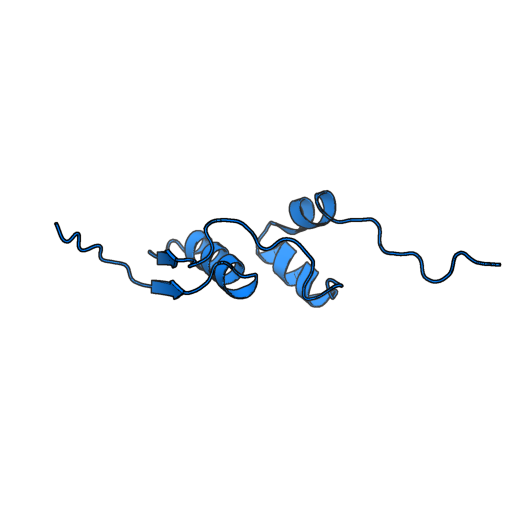62,52,57,72,72,48,77,80,76,79,69,84,80,90,72,133

Secondary structure (DSSP, 8-state):
-PPP---SEEEE--SHHHHHHHHHHHHTT--EEEE-S-SSPPPS-SS----HHHHHHHHHTT-HHHHHHHSPPP--S----

Nearest PDB structures (foldseek):
  6u0s-assembly1_D  TM=9.337E-01  e=2.821E-03  Streptomyces marincola
  3ept-assembly2_B  TM=8.957E-01  e=2.452E-03  Lentzea aerocolonigenes
  4eip-assembly2_B  TM=8.893E-01  e=2.821E-03  Lentzea aerocolonigenes
  2r0g-assembly1_A  TM=9.005E-01  e=4.300E-03  Lentzea aerocolonigenes
  4eip-assembly1_A  TM=8.925E-01  e=6.552E-03  Lentzea aerocolonigenes